Protein AF-A0A930SEP6-F1 (afdb_monomer)

Radius of gyration: 17.15 Å; Cα contacts (8 Å, |Δi|>4): 65; chains: 1; bounding box: 40×23×42 Å

Nearest PDB structures (foldseek):
  5y9p-assembly1_A  TM=9.416E-01  e=5.157E-05  Staphylococcus aureus
  2etj-assembly1_A  TM=9.149E-01  e=1.152E-04  Thermotoga maritima
  4hht-assembly1_A  TM=9.200E-01  e=2.420E-04  Thermotoga maritima MSB8
  7uwh-assembly1_C  TM=8.916E-01  e=3.730E-04  Escherichia coli
  3o3g-assembly1_A  TM=9.562E-01  e=1.067E-03  Thermotoga maritima

Sequence (91 aa):
MKLPDLTIPVESIIKGDSKSANIAAASIIAKVTRDRYMKSLDDEYPGYGFGIHKGYYTELHKEAVEQQGVTPLHRKSFEPIKSIVRWVKPE

Structure (mmCIF, N/CA/C/O backbone):
data_AF-A0A930SEP6-F1
#
_entry.id   AF-A0A930SEP6-F1
#
loop_
_atom_site.group_PDB
_atom_site.id
_atom_site.type_symbol
_atom_site.label_atom_id
_atom_site.label_alt_id
_atom_site.label_comp_id
_atom_site.label_asym_id
_atom_site.label_entity_id
_atom_site.label_seq_id
_atom_site.pdbx_PDB_ins_code
_a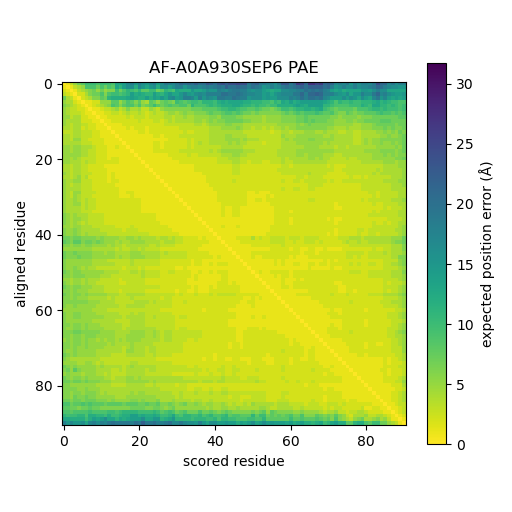tom_site.Cartn_x
_atom_site.Cartn_y
_atom_site.Cartn_z
_atom_site.occupancy
_atom_site.B_iso_or_equiv
_atom_site.auth_seq_id
_atom_site.auth_comp_id
_atom_site.auth_asym_id
_atom_site.auth_atom_id
_atom_site.pdbx_PDB_model_num
ATOM 1 N N . MET A 1 1 ? 18.339 3.711 -4.978 1.00 60.38 1 MET A N 1
ATOM 2 C CA . MET A 1 1 ? 18.188 2.584 -4.031 1.00 60.38 1 MET A CA 1
ATOM 3 C C . MET A 1 1 ? 18.852 1.378 -4.672 1.00 60.38 1 MET A C 1
ATOM 5 O O . MET A 1 1 ? 18.536 1.111 -5.824 1.00 60.38 1 MET A O 1
ATOM 9 N N . LYS A 1 2 ? 19.819 0.725 -4.017 1.00 66.44 2 LYS A N 1
ATOM 10 C CA . LYS A 1 2 ? 20.356 -0.545 -4.532 1.00 66.44 2 LYS A CA 1
ATOM 11 C C . LYS A 1 2 ? 19.346 -1.643 -4.207 1.00 66.44 2 LYS A C 1
ATOM 13 O O . LYS A 1 2 ? 18.838 -1.658 -3.091 1.00 66.44 2 LYS A O 1
ATOM 18 N N . LEU A 1 3 ? 19.041 -2.496 -5.179 1.00 77.50 3 LEU A N 1
ATOM 19 C CA . LEU A 1 3 ? 18.287 -3.725 -4.958 1.00 77.50 3 LEU A CA 1
ATOM 20 C C . LEU A 1 3 ? 19.320 -4.798 -4.602 1.00 77.50 3 LEU A C 1
ATOM 22 O O . LEU A 1 3 ? 20.033 -5.238 -5.508 1.00 77.50 3 LEU A O 1
ATOM 26 N N . PRO A 1 4 ? 19.506 -5.130 -3.309 1.00 73.69 4 PRO A N 1
ATOM 27 C CA . PRO A 1 4 ? 20.343 -6.267 -2.959 1.00 73.69 4 PRO A CA 1
ATOM 28 C C . PRO A 1 4 ? 19.746 -7.522 -3.616 1.00 73.69 4 PRO A C 1
ATOM 30 O O . PRO A 1 4 ? 18.544 -7.580 -3.864 1.00 73.69 4 PRO A O 1
ATOM 33 N N . ASP A 1 5 ? 20.597 -8.488 -3.947 1.00 85.31 5 ASP A N 1
ATOM 34 C CA . ASP A 1 5 ? 20.206 -9.832 -4.407 1.00 85.31 5 ASP A CA 1
ATOM 35 C C . ASP A 1 5 ? 19.816 -9.992 -5.888 1.00 85.31 5 ASP A C 1
ATOM 37 O O . ASP A 1 5 ? 19.452 -11.087 -6.315 1.00 85.31 5 ASP A O 1
ATOM 41 N N . LEU A 1 6 ? 19.966 -8.956 -6.720 1.00 86.31 6 LEU A N 1
ATOM 42 C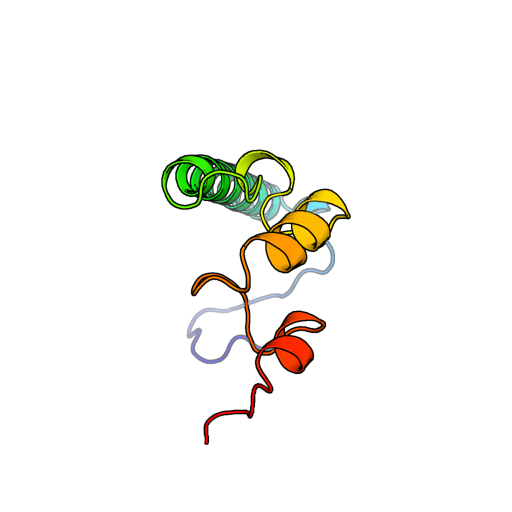 CA . LEU A 1 6 ? 19.868 -9.115 -8.176 1.0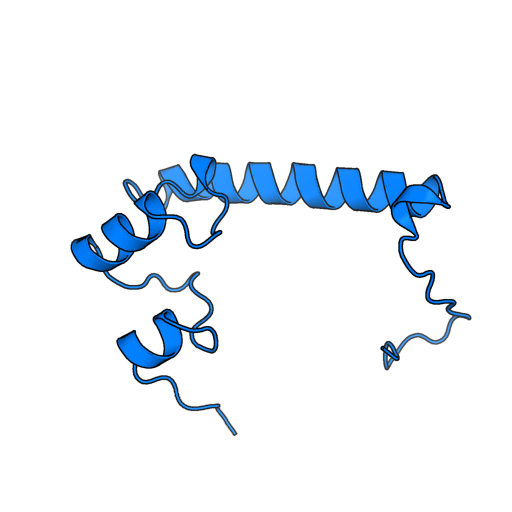0 86.31 6 LEU A CA 1
ATOM 43 C C . LEU A 1 6 ? 21.241 -9.425 -8.786 1.00 86.31 6 LEU A C 1
ATOM 45 O O . LEU A 1 6 ? 22.168 -8.623 -8.705 1.00 86.31 6 LEU A O 1
ATOM 49 N N . THR A 1 7 ? 21.357 -10.590 -9.426 1.00 89.69 7 THR A N 1
ATOM 50 C CA . THR A 1 7 ? 22.568 -11.034 -10.146 1.00 89.69 7 THR A CA 1
ATOM 51 C C . THR A 1 7 ? 22.642 -10.515 -11.584 1.00 89.69 7 THR A C 1
ATOM 53 O O . THR A 1 7 ? 23.673 -10.649 -12.240 1.00 89.69 7 THR A O 1
ATOM 56 N N . ILE A 1 8 ? 21.558 -9.916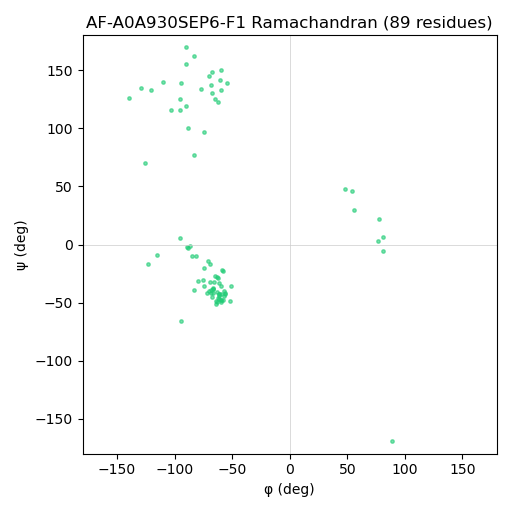 -12.079 1.00 91.06 8 ILE A N 1
ATOM 57 C CA . ILE A 1 8 ? 21.477 -9.306 -13.408 1.00 91.06 8 ILE A CA 1
ATOM 58 C C . ILE A 1 8 ? 21.891 -7.826 -13.365 1.00 91.06 8 ILE A C 1
ATOM 60 O O . ILE A 1 8 ? 21.748 -7.188 -12.320 1.00 91.06 8 ILE A O 1
ATOM 64 N N . PRO A 1 9 ? 22.361 -7.238 -14.483 1.00 90.56 9 PRO A N 1
ATOM 65 C CA . PRO A 1 9 ? 22.580 -5.797 -14.568 1.00 90.56 9 PRO A CA 1
ATOM 66 C C . PRO A 1 9 ? 21.280 -5.021 -14.320 1.00 90.56 9 PRO A C 1
ATOM 68 O O . PRO A 1 9 ? 20.240 -5.341 -14.895 1.00 90.56 9 PRO A O 1
ATOM 71 N N . VAL A 1 10 ? 21.342 -3.988 -13.477 1.00 91.50 10 VAL A N 1
ATOM 72 C CA . VAL A 1 10 ? 20.186 -3.155 -13.116 1.00 91.50 10 VAL A CA 1
ATOM 73 C C . VAL A 1 10 ? 20.534 -1.687 -13.289 1.00 91.50 10 VAL A C 1
ATOM 75 O O . VAL A 1 10 ? 21.563 -1.219 -12.802 1.00 91.50 10 VAL A O 1
ATOM 78 N N . GLU A 1 11 ? 19.621 -0.947 -13.907 1.00 90.56 11 GLU A N 1
ATOM 79 C CA . GLU A 1 11 ? 19.667 0.506 -13.992 1.00 90.56 11 GLU A CA 1
ATOM 80 C C . GLU A 1 11 ? 18.411 1.107 -13.351 1.00 90.56 11 GLU A C 1
ATOM 82 O O . GLU A 1 11 ? 17.286 0.680 -13.609 1.00 90.56 11 GLU A O 1
ATOM 87 N N . SER A 1 12 ? 18.598 2.115 -12.498 1.00 91.94 12 SER A N 1
ATOM 88 C CA . SER A 1 12 ? 17.495 2.844 -11.871 1.00 91.94 12 SER A CA 1
ATOM 89 C C . SER A 1 12 ? 17.183 4.107 -12.665 1.00 91.94 12 SER A C 1
ATOM 91 O O . SER A 1 12 ? 17.975 5.048 -12.664 1.00 91.94 12 SER A O 1
ATOM 93 N N . ILE A 1 13 ? 15.987 4.184 -13.248 1.00 94.38 13 ILE A N 1
ATOM 94 C CA . ILE A 1 13 ? 15.556 5.332 -14.055 1.00 94.38 13 ILE A CA 1
ATOM 95 C C . ILE A 1 13 ? 14.583 6.210 -13.256 1.00 94.38 13 ILE A C 1
ATOM 97 O O . ILE A 1 13 ? 13.466 5.802 -12.937 1.00 94.38 13 ILE A O 1
ATOM 101 N N . ILE A 1 14 ? 14.982 7.452 -12.958 1.00 95.25 14 ILE A N 1
ATOM 102 C CA . ILE A 1 14 ? 14.102 8.446 -12.317 1.00 95.25 14 ILE A CA 1
ATOM 103 C C . ILE A 1 14 ? 12.947 8.789 -13.268 1.00 95.25 14 ILE A C 1
ATOM 105 O O . ILE A 1 14 ? 13.198 9.224 -14.400 1.00 95.25 14 ILE A O 1
ATOM 109 N N . LYS A 1 15 ? 11.702 8.645 -12.782 1.00 95.94 15 LYS A N 1
ATOM 110 C CA . LYS A 1 15 ? 10.461 8.762 -13.578 1.00 95.94 15 LYS A CA 1
ATOM 111 C C . LYS A 1 15 ? 10.478 7.827 -14.796 1.00 95.94 15 LYS A C 1
ATOM 113 O O . LYS A 1 15 ? 10.247 8.245 -15.927 1.00 95.94 15 LYS A O 1
ATOM 118 N N . GLY A 1 16 ? 10.881 6.574 -14.576 1.00 97.00 16 GLY A N 1
ATOM 119 C CA . GLY A 1 16 ? 11.046 5.589 -15.646 1.00 97.00 16 GLY A CA 1
ATOM 120 C C . GLY A 1 16 ? 9.748 5.256 -16.383 1.00 97.00 16 GL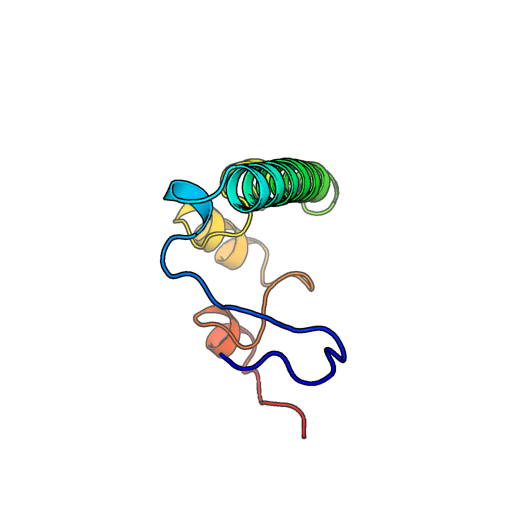Y A C 1
ATOM 121 O O . GLY A 1 16 ? 9.785 4.967 -17.573 1.00 97.00 16 GLY A O 1
ATOM 122 N N . ASP A 1 17 ? 8.605 5.368 -15.715 1.00 97.44 17 ASP A N 1
ATOM 123 C CA . ASP A 1 17 ? 7.271 5.191 -16.290 1.00 97.44 17 ASP A CA 1
ATOM 124 C C . ASP A 1 17 ? 6.956 6.198 -17.403 1.00 97.44 17 ASP A C 1
ATOM 126 O O . ASP A 1 17 ? 6.311 5.838 -18.381 1.00 97.44 17 ASP A O 1
ATOM 130 N N . SER A 1 18 ? 7.471 7.427 -17.329 1.00 97.88 18 SER A N 1
ATOM 131 C CA . SER A 1 18 ? 7.318 8.406 -18.413 1.00 97.88 18 SER A CA 1
ATOM 132 C C . SER A 1 18 ? 8.391 8.295 -19.503 1.00 97.88 18 SER A C 1
ATOM 134 O O . SER A 1 18 ? 8.393 9.101 -20.430 1.00 97.88 18 SER A O 1
ATOM 136 N N . LYS A 1 19 ? 9.355 7.376 -19.364 1.00 97.88 19 LYS A N 1
ATOM 137 C CA . LYS A 1 19 ? 10.542 7.267 -20.236 1.00 97.88 19 LYS A CA 1
ATOM 138 C C . LYS A 1 19 ? 10.704 5.899 -20.898 1.00 97.88 19 LYS A C 1
ATOM 140 O O . LYS A 1 19 ? 11.474 5.778 -21.843 1.00 97.88 19 LYS A O 1
ATOM 145 N N . SER A 1 20 ? 10.018 4.870 -20.409 1.00 98.19 20 SER A N 1
ATOM 146 C CA . SER A 1 20 ? 10.128 3.498 -20.899 1.00 98.19 20 SER A CA 1
ATOM 147 C C . SER A 1 20 ? 8.760 2.837 -20.948 1.00 98.19 20 SER A C 1
ATOM 149 O O . SER A 1 20 ? 8.068 2.744 -19.934 1.00 98.19 20 SER A O 1
ATOM 151 N N . ALA A 1 21 ? 8.402 2.309 -22.120 1.00 98.38 21 ALA A N 1
ATOM 152 C CA . ALA A 1 21 ? 7.150 1.584 -22.318 1.00 98.38 21 ALA A CA 1
ATOM 153 C C . ALA A 1 21 ? 7.043 0.347 -21.409 1.00 98.38 21 ALA A C 1
ATOM 155 O O . ALA A 1 21 ? 5.969 0.060 -20.890 1.00 98.38 21 ALA A O 1
ATOM 156 N N . ASN A 1 22 ? 8.159 -0.341 -21.144 1.00 98.06 22 ASN A N 1
ATOM 157 C CA . ASN A 1 22 ? 8.174 -1.508 -20.259 1.00 98.06 22 ASN A CA 1
ATOM 158 C C . ASN A 1 22 ? 7.903 -1.115 -18.801 1.00 98.06 22 ASN A C 1
ATOM 160 O O . ASN A 1 22 ? 7.137 -1.786 -18.111 1.00 98.06 22 ASN A O 1
ATOM 164 N N . ILE A 1 23 ? 8.489 -0.004 -18.336 1.00 98.06 23 ILE A N 1
ATOM 165 C CA . ILE A 1 23 ? 8.253 0.498 -16.975 1.00 98.06 23 ILE A CA 1
ATOM 166 C C . ILE A 1 23 ? 6.812 1.013 -16.844 1.00 98.06 23 ILE A C 1
ATOM 168 O O . ILE A 1 23 ? 6.163 0.744 -15.834 1.00 98.06 23 ILE A O 1
ATOM 172 N N . ALA A 1 24 ? 6.283 1.682 -17.875 1.00 98.50 24 ALA A N 1
ATOM 173 C CA . ALA A 1 24 ? 4.885 2.111 -17.926 1.00 98.50 24 ALA A CA 1
ATOM 174 C C . ALA A 1 24 ? 3.907 0.923 -17.890 1.00 98.50 24 ALA A C 1
ATOM 176 O O . ALA A 1 24 ? 2.954 0.915 -17.114 1.00 98.50 24 ALA A O 1
ATOM 177 N N . ALA A 1 25 ? 4.154 -0.119 -18.687 1.00 98.62 25 ALA A N 1
ATOM 178 C CA . ALA A 1 25 ? 3.327 -1.323 -18.683 1.00 98.62 25 ALA A CA 1
ATOM 179 C C . ALA A 1 25 ? 3.343 -2.008 -17.306 1.00 98.62 25 ALA A C 1
ATOM 181 O O . ALA A 1 25 ? 2.289 -2.363 -16.774 1.00 98.62 25 ALA A O 1
ATOM 182 N N . ALA A 1 26 ? 4.522 -2.126 -16.686 1.00 98.31 26 ALA A N 1
ATOM 183 C CA . ALA A 1 26 ? 4.658 -2.675 -15.341 1.00 98.31 26 ALA A CA 1
ATOM 184 C C . ALA A 1 26 ? 3.895 -1.845 -14.291 1.00 98.31 26 ALA A C 1
ATOM 186 O O . ALA A 1 26 ? 3.211 -2.417 -13.438 1.00 98.31 26 ALA A O 1
ATOM 187 N N . SER A 1 27 ? 3.956 -0.508 -14.361 1.00 98.38 27 SER A N 1
ATOM 188 C CA . SER A 1 27 ? 3.247 0.366 -13.417 1.00 98.38 27 SER A CA 1
ATOM 189 C C . SER A 1 27 ? 1.722 0.271 -13.564 1.00 98.38 27 SER A C 1
ATOM 191 O O . SER A 1 27 ? 1.017 0.230 -12.551 1.00 98.38 27 SER A O 1
ATOM 193 N N . ILE A 1 28 ? 1.209 0.132 -14.793 1.00 98.56 28 ILE A N 1
ATOM 194 C CA . ILE A 1 28 ? -0.218 -0.102 -15.068 1.00 98.56 28 ILE A CA 1
ATOM 195 C C . ILE A 1 28 ? -0.671 -1.436 -14.470 1.00 98.56 28 ILE A C 1
ATOM 197 O O . ILE A 1 28 ? -1.668 -1.471 -13.743 1.00 98.56 28 ILE A O 1
ATOM 201 N N . ILE A 1 29 ? 0.068 -2.524 -14.721 1.00 98.69 29 ILE A N 1
ATOM 202 C CA . ILE A 1 29 ? -0.251 -3.849 -14.166 1.00 98.69 29 ILE A CA 1
ATOM 203 C C . ILE A 1 29 ? -0.280 -3.786 -12.637 1.00 98.69 29 ILE A C 1
ATOM 205 O O . ILE A 1 29 ? -1.247 -4.245 -12.019 1.00 98.69 29 ILE A O 1
ATOM 209 N N . ALA A 1 30 ? 0.736 -3.174 -12.023 1.00 98.56 30 ALA A N 1
ATOM 210 C CA . ALA A 1 30 ? 0.816 -3.030 -10.574 1.00 98.56 30 ALA A CA 1
ATOM 211 C C . ALA A 1 30 ? -0.379 -2.245 -10.009 1.00 98.56 30 ALA A C 1
ATOM 213 O O . ALA A 1 30 ? -1.023 -2.694 -9.056 1.00 98.56 30 ALA A O 1
ATOM 214 N N . LYS A 1 31 ? -0.721 -1.102 -10.616 1.00 98.25 31 LYS A N 1
ATOM 215 C CA . LYS A 1 31 ? -1.826 -0.246 -10.165 1.00 98.25 31 LYS A CA 1
ATOM 216 C C . LYS A 1 31 ? -3.176 -0.943 -10.284 1.00 98.25 31 LYS A C 1
ATOM 218 O O . LYS A 1 31 ? -3.918 -0.993 -9.305 1.00 9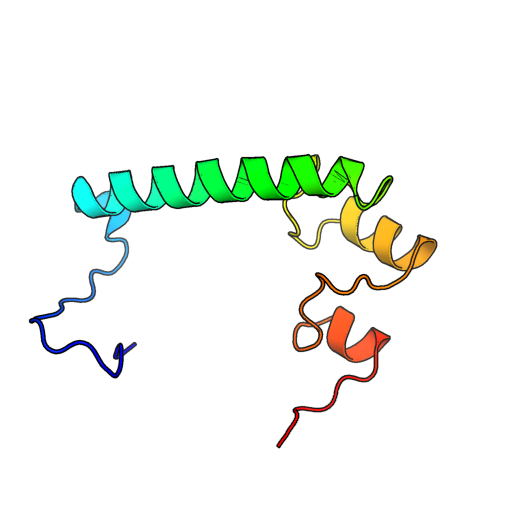8.25 31 LYS A O 1
ATOM 223 N N . VAL A 1 32 ? -3.485 -1.505 -11.450 1.00 98.62 32 VAL A N 1
ATOM 224 C CA . VAL A 1 32 ? -4.775 -2.166 -11.697 1.00 98.62 32 VAL A CA 1
ATOM 225 C C . VAL A 1 32 ? -4.948 -3.377 -10.779 1.00 98.62 32 VAL A C 1
ATOM 227 O O . VAL A 1 32 ? -6.021 -3.574 -10.210 1.00 98.62 32 VAL A O 1
ATOM 230 N N . THR A 1 33 ? -3.886 -4.161 -10.579 1.00 98.69 33 THR A N 1
ATOM 231 C CA . THR A 1 33 ? -3.908 -5.316 -9.669 1.00 98.69 33 THR A CA 1
ATOM 232 C C . THR A 1 33 ? -4.146 -4.875 -8.228 1.00 98.69 33 THR A C 1
ATOM 234 O O . THR A 1 33 ? -5.051 -5.390 -7.568 1.00 98.69 33 THR A O 1
ATOM 237 N N . ARG A 1 34 ? -3.404 -3.865 -7.753 1.00 98.50 34 ARG A N 1
ATOM 238 C CA . ARG A 1 34 ? -3.577 -3.319 -6.401 1.00 98.50 34 ARG A CA 1
ATOM 239 C C . ARG A 1 34 ? -4.983 -2.767 -6.193 1.00 98.50 34 ARG A C 1
ATOM 241 O O . ARG A 1 34 ? -5.578 -3.007 -5.151 1.00 98.50 34 ARG A O 1
ATOM 248 N N . ASP A 1 35 ? -5.538 -2.054 -7.165 1.00 98.44 35 ASP A N 1
ATOM 249 C CA . ASP A 1 35 ? -6.857 -1.439 -7.019 1.00 98.44 35 ASP A CA 1
ATOM 250 C C . ASP A 1 35 ? -7.998 -2.456 -6.970 1.00 98.44 35 ASP A C 1
ATOM 252 O O . ASP A 1 35 ? -8.985 -2.203 -6.271 1.00 98.44 35 ASP A O 1
ATOM 256 N N . ARG A 1 36 ? -7.857 -3.592 -7.672 1.00 98.56 36 ARG A N 1
ATOM 257 C CA . ARG A 1 36 ? -8.771 -4.740 -7.566 1.00 98.56 36 ARG A CA 1
ATOM 258 C C . ARG A 1 36 ? -8.665 -5.408 -6.200 1.00 98.56 36 ARG A C 1
ATOM 260 O O . ARG A 1 36 ? -9.695 -5.647 -5.586 1.00 98.56 36 ARG A O 1
ATOM 267 N N . TYR A 1 37 ? -7.446 -5.625 -5.707 1.00 98.25 37 TYR A N 1
ATOM 268 C CA . TYR A 1 37 ? -7.220 -6.177 -4.369 1.00 98.25 37 TYR A CA 1
ATOM 269 C C . TYR A 1 37 ? -7.828 -5.288 -3.277 1.00 98.25 37 TYR A C 1
ATOM 271 O O . TYR A 1 37 ? -8.590 -5.751 -2.442 1.00 98.25 37 TYR A O 1
ATOM 279 N N . MET A 1 38 ? -7.591 -3.975 -3.327 1.00 98.19 38 MET A N 1
ATOM 280 C CA . MET A 1 38 ? -8.210 -3.061 -2.360 1.00 98.19 38 MET A CA 1
ATOM 281 C C . MET A 1 38 ? -9.741 -3.042 -2.464 1.00 98.19 38 MET A C 1
ATOM 283 O O . MET A 1 38 ? -10.400 -2.765 -1.474 1.00 98.19 38 MET A O 1
ATOM 287 N N . LYS A 1 39 ? -10.309 -3.327 -3.646 1.00 97.94 39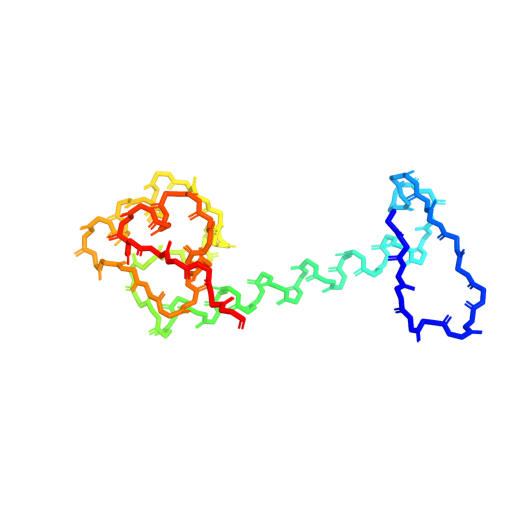 LYS A N 1
ATOM 288 C CA . LYS A 1 39 ? -11.760 -3.451 -3.814 1.00 97.94 39 LYS A CA 1
ATOM 289 C C . LYS A 1 39 ? -12.302 -4.728 -3.169 1.00 97.94 39 LYS A C 1
ATOM 291 O O . LYS A 1 39 ? -13.327 -4.643 -2.518 1.00 97.94 39 LYS A O 1
ATOM 296 N N . SER A 1 40 ? -11.631 -5.874 -3.303 1.00 98.12 40 SER A N 1
ATOM 297 C CA . SER A 1 40 ? -12.074 -7.101 -2.618 1.00 98.12 40 SER A CA 1
ATOM 298 C C . SER A 1 40 ? -11.979 -6.986 -1.095 1.00 98.12 40 SER A C 1
ATOM 300 O O . SER A 1 40 ? -12.738 -7.625 -0.381 1.00 98.12 40 SER A O 1
ATOM 302 N N . LEU A 1 41 ? -11.075 -6.144 -0.590 1.00 98.00 41 LEU A N 1
ATOM 303 C CA . LEU A 1 41 ? -10.970 -5.872 0.841 1.00 98.00 41 LEU A CA 1
ATOM 304 C C . LEU A 1 41 ? -12.152 -5.079 1.415 1.00 98.00 41 LEU A C 1
ATOM 306 O O . LEU A 1 41 ? -12.313 -5.098 2.630 1.00 98.00 41 LEU A O 1
ATOM 310 N N . ASP A 1 42 ? -12.976 -4.410 0.599 1.00 95.50 42 ASP A N 1
ATOM 311 C CA . ASP A 1 42 ? -14.222 -3.806 1.106 1.00 95.50 42 ASP A CA 1
ATOM 312 C C . ASP A 1 42 ? -15.214 -4.867 1.577 1.00 95.50 42 ASP A C 1
ATOM 314 O O . ASP A 1 42 ? -15.950 -4.626 2.530 1.00 95.50 42 ASP A O 1
ATOM 318 N N . ASP A 1 43 ? -15.215 -6.035 0.934 1.00 94.81 43 ASP A N 1
ATOM 319 C CA .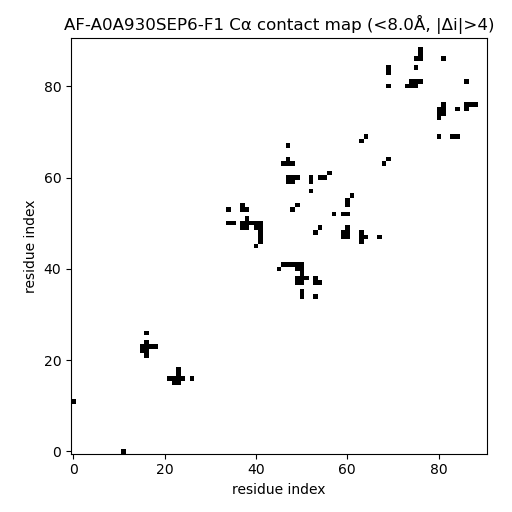 ASP A 1 43 ? -16.095 -7.138 1.313 1.00 94.81 43 ASP A CA 1
ATOM 320 C C . ASP A 1 43 ? -15.600 -7.808 2.609 1.00 94.81 43 ASP A C 1
ATOM 322 O O . ASP A 1 43 ? -16.400 -8.208 3.451 1.00 94.81 43 ASP A O 1
ATOM 326 N N . GLU A 1 44 ? -14.278 -7.901 2.793 1.00 97.25 44 GLU A N 1
ATOM 327 C CA . GLU A 1 44 ? -13.652 -8.494 3.986 1.00 97.25 44 GLU A CA 1
ATOM 328 C C . GLU A 1 44 ? -13.627 -7.537 5.192 1.00 97.25 44 GLU A C 1
ATOM 330 O O . GLU A 1 44 ? -13.751 -7.974 6.337 1.00 97.25 44 GLU A O 1
ATOM 335 N N . TYR A 1 45 ? -13.523 -6.228 4.943 1.00 97.56 45 TYR A N 1
ATOM 336 C CA . TYR A 1 45 ? -13.539 -5.171 5.959 1.00 97.56 45 TYR A CA 1
ATOM 337 C C . TYR A 1 45 ? -14.622 -4.118 5.655 1.00 97.56 45 TYR A C 1
ATOM 339 O O . TYR A 1 45 ? -14.297 -2.971 5.311 1.00 97.56 45 TYR A O 1
ATOM 347 N N . PRO A 1 46 ? -15.917 -4.473 5.793 1.00 96.88 46 PRO A N 1
ATOM 348 C CA . PRO A 1 46 ? -17.019 -3.569 5.488 1.00 96.88 46 PRO A CA 1
ATOM 349 C C . PRO A 1 46 ? -16.929 -2.238 6.240 1.00 96.88 46 PRO A C 1
ATOM 351 O O . PRO A 1 46 ? -16.593 -2.175 7.419 1.00 96.88 46 PRO A O 1
ATOM 354 N N . GLY A 1 47 ? -17.243 -1.144 5.547 1.00 96.75 47 GLY A N 1
ATOM 355 C CA . GLY A 1 47 ? -17.256 0.204 6.123 1.00 96.75 47 GLY A CA 1
ATOM 356 C C . GLY A 1 47 ? -15.889 0.889 6.224 1.00 96.75 47 GLY A C 1
ATOM 357 O O . GLY A 1 47 ? -15.858 2.071 6.550 1.00 96.75 47 GLY A O 1
ATOM 358 N N . TYR A 1 48 ? -14.775 0.212 5.907 1.00 97.88 48 TYR A N 1
ATOM 359 C CA . TYR A 1 48 ? -13.473 0.889 5.816 1.00 97.88 48 TYR A CA 1
ATOM 360 C C . TYR A 1 48 ? -13.326 1.731 4.546 1.00 97.88 48 TYR A C 1
ATOM 362 O O . TYR A 1 48 ? -12.652 2.752 4.580 1.00 97.88 48 TYR A O 1
ATOM 370 N N . GLY A 1 49 ? -13.968 1.340 3.438 1.00 97.50 49 GLY A N 1
ATOM 371 C CA . GLY A 1 49 ? -13.909 2.078 2.171 1.00 97.50 49 GLY A CA 1
ATOM 372 C C . GLY A 1 49 ? -12.608 1.871 1.382 1.00 97.50 49 GLY A C 1
ATOM 373 O O . GLY A 1 49 ? -12.261 2.690 0.520 1.00 97.50 49 GLY A O 1
ATOM 374 N N . PHE A 1 50 ? -11.888 0.775 1.632 1.00 98.06 50 PHE A N 1
ATOM 375 C CA . PHE A 1 50 ? -10.681 0.371 0.916 1.00 98.06 50 PHE A CA 1
ATOM 376 C C . PHE A 1 50 ? -10.838 0.351 -0.608 1.00 98.06 50 PHE A C 1
ATOM 378 O O . PHE A 1 50 ? -9.908 0.741 -1.320 1.00 98.06 50 PHE A O 1
ATOM 385 N N . GLY A 1 51 ? -11.996 -0.018 -1.142 1.00 97.38 51 GLY A N 1
ATOM 386 C CA . GLY A 1 51 ? -12.286 0.003 -2.571 1.00 97.38 51 GLY A CA 1
ATOM 387 C C . GLY A 1 51 ? -12.434 1.411 -3.140 1.00 97.38 51 GLY A C 1
ATOM 388 O O . GLY A 1 51 ? -12.307 1.570 -4.356 1.00 97.38 51 GLY A O 1
ATOM 389 N N . ILE A 1 52 ? -12.586 2.431 -2.297 1.00 97.62 52 ILE A N 1
ATOM 390 C CA . ILE A 1 52 ? -12.625 3.845 -2.678 1.00 97.62 52 ILE A CA 1
ATOM 391 C C . ILE A 1 52 ? -11.227 4.452 -2.544 1.00 97.62 52 ILE A C 1
ATOM 393 O O . ILE A 1 52 ? -10.596 4.797 -3.545 1.00 97.62 52 ILE A O 1
ATOM 397 N N . HIS A 1 53 ? -10.702 4.533 -1.319 1.00 97.81 53 HIS A N 1
ATOM 398 C CA . HIS A 1 53 ? -9.457 5.259 -1.036 1.00 97.81 53 HIS A CA 1
ATOM 399 C C . HIS A 1 53 ? -8.195 4.397 -1.179 1.00 97.81 53 HIS A C 1
ATOM 401 O O . HIS A 1 53 ? -7.086 4.899 -1.014 1.00 97.81 53 HIS A O 1
ATOM 407 N N . LYS A 1 54 ? -8.310 3.100 -1.489 1.00 98.06 54 LYS A N 1
ATOM 408 C CA . LYS A 1 54 ? -7.179 2.194 -1.782 1.00 98.06 54 LYS A CA 1
ATOM 409 C C . LYS A 1 54 ? -6.123 2.136 -0.671 1.00 98.06 54 LYS A C 1
ATOM 411 O O . LYS A 1 54 ? -4.934 1.950 -0.952 1.00 98.06 54 LYS A O 1
ATOM 416 N N . GLY A 1 55 ? -6.541 2.334 0.579 1.00 96.50 55 GLY A N 1
ATOM 417 C CA . GLY A 1 55 ? -5.668 2.361 1.756 1.00 96.50 55 GLY A CA 1
ATOM 418 C C . GLY A 1 55 ? -4.860 3.653 1.938 1.00 96.50 55 GLY A C 1
ATOM 419 O O . GLY A 1 55 ? -4.068 3.731 2.873 1.00 96.50 55 GLY A O 1
ATOM 420 N N . TYR A 1 56 ? -5.040 4.671 1.087 1.00 97.38 56 TYR A N 1
ATOM 421 C CA . TYR A 1 56 ? -4.511 6.012 1.362 1.00 97.38 56 TYR A CA 1
ATOM 422 C C . TYR A 1 56 ? -5.243 6.627 2.559 1.00 97.38 56 TYR A C 1
ATOM 424 O O . TYR A 1 56 ? -6.410 6.312 2.795 1.00 97.38 56 TYR A O 1
ATOM 432 N N . TYR A 1 57 ? -4.550 7.460 3.335 1.00 94.62 57 TYR A N 1
ATOM 433 C CA . TYR A 1 57 ? -5.082 8.079 4.551 1.00 94.62 57 TYR A CA 1
ATOM 434 C C . TYR A 1 57 ? -5.902 9.331 4.210 1.00 94.62 57 TYR A C 1
ATOM 436 O O . TYR A 1 57 ? -5.410 10.454 4.282 1.00 94.62 57 TYR A O 1
ATOM 444 N N . THR A 1 58 ? -7.125 9.110 3.730 1.00 97.62 58 THR A N 1
ATOM 445 C CA . THR A 1 58 ? -8.134 10.148 3.473 1.00 97.62 58 THR A CA 1
ATOM 446 C C . THR A 1 58 ? -8.997 10.373 4.717 1.00 97.62 58 THR A C 1
ATOM 448 O O . THR A 1 58 ? -8.955 9.556 5.634 1.00 97.62 58 THR A O 1
ATOM 451 N N . GLU A 1 59 ? -9.831 11.420 4.736 1.00 97.50 59 GLU A N 1
ATOM 452 C CA . GLU A 1 59 ? -10.790 11.620 5.839 1.00 97.50 59 GLU A CA 1
ATOM 453 C C . GLU A 1 59 ? -11.711 10.405 6.028 1.00 97.50 59 GLU A C 1
ATOM 455 O O . GLU A 1 59 ? -11.847 9.927 7.144 1.00 97.50 59 GLU A O 1
ATOM 460 N N . LEU A 1 60 ? -12.213 9.804 4.940 1.00 97.44 60 LEU A N 1
ATOM 461 C CA . LEU A 1 60 ? -13.010 8.570 5.013 1.00 97.44 60 LEU A CA 1
ATOM 462 C C . LEU A 1 60 ? -12.261 7.427 5.721 1.00 97.44 60 LEU A C 1
ATOM 464 O O . LEU A 1 60 ? -12.828 6.711 6.539 1.00 97.44 60 LEU A O 1
ATOM 468 N N . HIS A 1 61 ? -10.974 7.256 5.412 1.00 97.88 61 HIS A N 1
ATOM 469 C CA . HIS A 1 61 ? -10.171 6.204 6.028 1.00 97.88 61 HIS A CA 1
ATOM 470 C C . HIS A 1 61 ? -9.907 6.494 7.508 1.00 97.88 61 HIS A C 1
ATOM 472 O O . HIS A 1 61 ? -9.953 5.591 8.339 1.00 97.88 61 HIS A O 1
ATOM 478 N N . LYS A 1 62 ? -9.638 7.758 7.839 1.00 97.19 62 LYS A N 1
ATOM 479 C CA . LYS A 1 62 ? -9.464 8.209 9.217 1.00 97.19 62 LYS A CA 1
ATOM 480 C C . LYS A 1 62 ? -10.726 7.950 10.040 1.00 97.19 62 LYS A C 1
ATOM 482 O O . LYS A 1 62 ? -10.623 7.326 11.089 1.00 97.19 62 LYS A O 1
ATOM 487 N N . GLU A 1 63 ? -11.892 8.352 9.540 1.00 97.81 63 GLU A N 1
ATOM 488 C CA . GLU A 1 63 ? -13.183 8.114 10.193 1.00 97.81 63 GLU A CA 1
ATOM 489 C C . GLU A 1 63 ? -13.421 6.619 10.431 1.00 97.81 63 GLU A C 1
ATOM 491 O O . GLU A 1 63 ? -13.788 6.219 11.535 1.00 97.81 63 GLU A O 1
ATOM 496 N N . ALA A 1 64 ? -13.140 5.772 9.436 1.00 97.69 64 ALA A N 1
ATOM 497 C CA . ALA A 1 64 ? -13.257 4.327 9.593 1.00 97.69 64 ALA A CA 1
ATOM 498 C C . ALA A 1 64 ? -12.327 3.773 10.684 1.00 97.69 64 ALA A C 1
ATOM 500 O O . ALA A 1 64 ? -12.756 2.947 11.486 1.00 97.69 64 ALA A O 1
ATOM 501 N N . VAL A 1 65 ? -11.076 4.241 10.753 1.00 97.69 65 VAL A N 1
ATOM 502 C CA . VAL A 1 65 ? -10.125 3.828 11.799 1.00 97.69 65 VAL A CA 1
ATOM 503 C C . VAL A 1 65 ? -10.564 4.309 13.183 1.00 97.69 65 VAL A C 1
ATOM 505 O O . VAL A 1 65 ? -10.426 3.572 14.157 1.00 97.69 65 VAL A O 1
ATOM 508 N N . GLU A 1 66 ? -11.116 5.517 13.290 1.00 96.38 66 GLU A N 1
ATOM 509 C CA . GLU A 1 66 ? -11.646 6.055 14.549 1.00 96.38 66 GLU A CA 1
ATOM 510 C C . GLU A 1 66 ? -12.884 5.280 15.030 1.00 96.38 66 GLU A C 1
ATOM 512 O O . GLU A 1 66 ? -13.026 5.029 16.226 1.00 96.38 66 GLU A O 1
ATOM 517 N N . GLN A 1 67 ? -13.757 4.861 14.109 1.00 97.44 67 GLN A N 1
ATOM 518 C CA . GLN A 1 67 ? -15.003 4.157 14.428 1.00 97.44 67 GLN A CA 1
ATOM 519 C C . GLN A 1 67 ? -14.816 2.650 14.645 1.00 97.44 67 GLN A C 1
ATOM 521 O O . GLN A 1 67 ? -15.465 2.067 15.512 1.00 97.44 67 GLN A O 1
ATOM 526 N N . GLN A 1 68 ? -13.958 2.010 13.849 1.00 97.69 68 GLN A N 1
ATOM 527 C CA . GLN A 1 68 ? -13.835 0.548 13.778 1.00 97.69 68 GLN A CA 1
ATOM 528 C C . GLN A 1 68 ? -12.478 0.018 14.261 1.00 97.69 68 GLN A C 1
ATOM 530 O O . GLN A 1 68 ? -12.306 -1.193 14.414 1.00 97.69 68 GLN A O 1
ATOM 535 N N . GLY A 1 69 ? -11.512 0.902 14.514 1.00 97.19 69 GLY A N 1
ATOM 536 C CA . GLY A 1 69 ? -10.170 0.554 14.969 1.00 97.19 69 GLY A CA 1
ATOM 537 C C . GLY A 1 69 ? -9.166 0.284 13.843 1.00 97.19 69 GLY A C 1
ATOM 538 O O . GLY A 1 69 ? -9.371 0.580 12.672 1.00 97.19 69 GLY A O 1
ATOM 539 N N . VAL A 1 70 ? -8.006 -0.257 14.216 1.00 97.44 70 VAL A N 1
ATOM 540 C CA . VAL A 1 70 ? -6.922 -0.579 13.276 1.00 97.44 70 VAL A CA 1
ATOM 541 C C . VAL A 1 70 ? -7.014 -2.047 12.868 1.00 97.44 70 VAL A C 1
ATOM 543 O O . VAL A 1 70 ? -6.958 -2.936 13.715 1.00 97.44 70 VAL A O 1
ATOM 546 N N . THR A 1 71 ? -7.070 -2.318 11.565 1.00 96.81 71 THR A N 1
ATOM 547 C CA . THR A 1 71 ? -7.069 -3.692 11.029 1.00 96.81 71 THR A CA 1
ATOM 548 C C . THR A 1 71 ? -5.655 -4.285 10.912 1.00 96.81 71 THR A C 1
ATOM 550 O O . THR A 1 71 ? -4.674 -3.537 10.839 1.00 96.81 71 THR A O 1
ATOM 553 N N . PRO A 1 72 ? -5.513 -5.621 10.784 1.00 96.31 72 PRO A N 1
ATOM 554 C CA . PRO A 1 72 ? -4.228 -6.269 10.496 1.00 96.31 72 PRO A CA 1
ATOM 555 C C . PRO A 1 72 ? -3.548 -5.800 9.200 1.00 96.31 72 PRO A C 1
ATOM 557 O O . PRO A 1 72 ? -2.329 -5.912 9.080 1.00 96.31 72 PRO A O 1
ATOM 560 N N . LEU A 1 73 ? -4.313 -5.255 8.246 1.00 96.88 73 LEU A N 1
ATOM 561 C CA . LEU A 1 73 ? -3.793 -4.739 6.975 1.00 96.88 73 LEU A CA 1
ATOM 562 C C . LEU A 1 73 ? -3.058 -3.405 7.118 1.00 96.88 73 LEU A C 1
ATOM 564 O O . LEU A 1 73 ? -2.275 -3.023 6.242 1.00 96.88 73 LEU A O 1
ATOM 568 N N . HIS A 1 74 ? -3.315 -2.670 8.199 1.00 97.56 74 HIS A N 1
ATOM 569 C CA . HIS A 1 74 ? -2.675 -1.388 8.416 1.00 97.56 74 HIS A CA 1
ATOM 570 C C . HIS A 1 74 ? -1.185 -1.561 8.691 1.00 97.56 74 HIS A C 1
ATOM 572 O O . HIS A 1 74 ? -0.739 -2.393 9.485 1.00 97.56 74 HIS A O 1
ATOM 578 N N . ARG A 1 75 ? -0.388 -0.695 8.066 1.00 97.38 75 ARG A N 1
ATOM 579 C CA . ARG A 1 75 ? 1.054 -0.642 8.296 1.00 97.38 75 ARG A CA 1
ATOM 580 C C . ARG A 1 75 ? 1.319 -0.003 9.653 1.00 97.38 75 ARG A C 1
ATOM 582 O O . ARG A 1 75 ? 1.378 1.215 9.765 1.00 97.38 75 ARG A O 1
ATOM 589 N N . LYS A 1 76 ? 1.518 -0.835 10.675 1.00 96.38 76 LYS A N 1
ATOM 590 C CA . LYS A 1 76 ? 1.710 -0.396 12.068 1.00 96.38 76 LYS A CA 1
ATOM 591 C C . LYS A 1 76 ? 2.904 0.539 12.276 1.00 96.38 76 LYS A C 1
ATOM 593 O O . LYS A 1 76 ? 2.922 1.281 13.241 1.00 96.38 76 LYS A O 1
ATOM 598 N N . SER A 1 77 ? 3.891 0.531 11.383 1.00 96.69 77 SER A N 1
ATOM 599 C CA . SER A 1 77 ? 5.048 1.429 11.458 1.00 96.69 77 SER A CA 1
ATOM 600 C C . SER A 1 77 ? 4.798 2.839 10.907 1.00 96.69 77 SER A C 1
ATOM 602 O O . SER A 1 77 ? 5.652 3.707 11.080 1.00 96.69 77 SER A O 1
ATOM 604 N N . PHE A 1 78 ? 3.666 3.081 10.237 1.00 96.81 78 PHE A N 1
ATOM 605 C CA . PHE A 1 78 ? 3.340 4.363 9.608 1.00 96.81 78 PHE A CA 1
ATOM 606 C C . PHE A 1 78 ? 2.505 5.212 10.569 1.00 96.81 78 PHE A C 1
ATOM 608 O O . PHE A 1 78 ? 1.585 4.700 11.205 1.00 96.81 78 PHE A O 1
ATOM 615 N N . GLU A 1 79 ? 2.777 6.515 10.653 1.00 94.88 79 GLU A N 1
ATOM 616 C CA . GLU A 1 79 ? 1.848 7.432 11.323 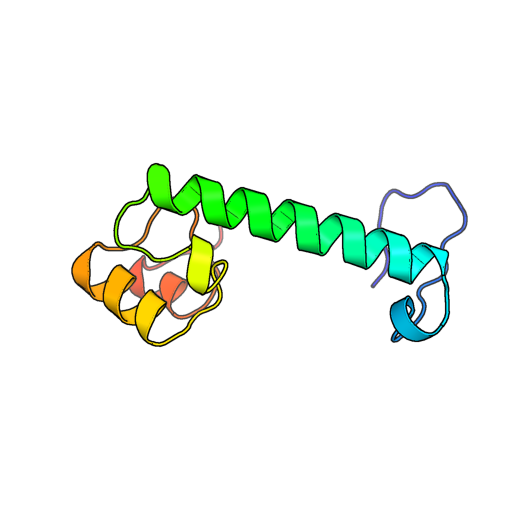1.00 94.88 79 GLU A CA 1
ATOM 617 C C . GLU A 1 79 ? 0.561 7.597 10.492 1.00 94.88 79 GLU A C 1
ATOM 619 O O . GLU A 1 79 ? 0.635 7.581 9.258 1.00 94.88 79 GLU A O 1
ATOM 624 N N . PRO A 1 80 ? -0.616 7.746 11.132 1.00 94.75 80 PRO A N 1
ATOM 625 C CA . PRO A 1 80 ? -0.838 7.804 12.586 1.00 94.75 80 PRO A CA 1
ATOM 626 C C . PRO A 1 80 ? -1.062 6.436 13.254 1.00 94.75 80 PRO A C 1
ATOM 628 O O . PRO A 1 80 ? -1.189 6.351 14.475 1.00 94.75 80 PRO A O 1
ATOM 631 N N . ILE A 1 81 ? -1.095 5.349 12.477 1.00 97.44 81 ILE A N 1
ATOM 632 C CA . ILE A 1 81 ? -1.350 3.993 12.988 1.00 97.44 81 ILE A CA 1
ATOM 633 C C . ILE A 1 81 ? -0.339 3.604 14.069 1.00 97.44 81 ILE A C 1
ATOM 635 O O . ILE A 1 81 ? -0.719 3.024 15.085 1.00 97.44 81 ILE A O 1
ATOM 639 N N . LYS A 1 82 ? 0.933 3.964 13.878 1.00 96.81 82 LYS A N 1
ATOM 640 C CA . LYS A 1 82 ? 2.014 3.745 14.841 1.00 96.81 82 LYS A CA 1
ATOM 641 C C . LYS A 1 82 ? 1.672 4.280 16.226 1.00 96.81 82 LYS A C 1
ATOM 643 O O . LYS A 1 82 ? 1.817 3.541 17.200 1.00 96.81 82 LYS A O 1
ATOM 648 N N . SER A 1 83 ? 1.196 5.519 16.305 1.00 95.94 83 SER A N 1
ATOM 649 C CA . SER A 1 83 ? 0.785 6.140 17.565 1.00 95.94 83 SER A CA 1
ATOM 650 C C . SER A 1 83 ? -0.448 5.459 18.165 1.00 95.94 83 SER A C 1
ATOM 652 O O . SER A 1 83 ? -0.463 5.177 19.363 1.00 95.94 83 SER A O 1
ATOM 654 N N . ILE A 1 84 ? -1.441 5.114 17.335 1.00 95.50 84 ILE A N 1
ATOM 655 C CA . ILE A 1 84 ? -2.688 4.462 17.775 1.00 95.50 84 ILE A CA 1
ATOM 656 C C . ILE A 1 84 ? -2.406 3.104 18.430 1.00 95.50 84 ILE A C 1
ATOM 658 O O . ILE A 1 84 ? -2.912 2.821 19.515 1.00 95.50 84 ILE A O 1
ATOM 662 N N . VAL A 1 85 ? -1.567 2.271 17.806 1.00 95.88 85 VAL A N 1
ATOM 663 C CA . VAL A 1 85 ? -1.275 0.912 18.303 1.00 95.88 85 VAL A CA 1
ATOM 664 C C . VAL A 1 85 ? -0.013 0.833 19.164 1.00 95.88 85 VAL A C 1
ATOM 666 O O . VAL A 1 85 ? 0.400 -0.267 19.531 1.00 95.88 85 VAL A O 1
ATOM 669 N N . ARG A 1 86 ? 0.617 1.979 19.466 1.00 95.12 86 ARG A N 1
ATOM 670 C CA . ARG A 1 86 ? 1.898 2.088 20.193 1.00 95.12 86 ARG A CA 1
ATOM 671 C C . ARG A 1 86 ? 2.959 1.137 19.632 1.00 95.12 86 ARG A C 1
ATOM 673 O O . ARG A 1 86 ? 3.598 0.385 20.366 1.00 95.12 86 ARG A O 1
ATOM 680 N N . TRP A 1 87 ? 3.107 1.134 18.308 1.00 95.56 87 TRP A N 1
ATOM 681 C CA . TRP A 1 87 ? 3.983 0.181 17.636 1.00 95.56 87 TRP A CA 1
ATOM 682 C C . TRP A 1 87 ? 5.456 0.437 17.963 1.00 95.56 87 TRP A C 1
ATOM 684 O O . TRP A 1 87 ? 5.969 1.548 17.797 1.00 95.56 87 TRP A O 1
ATOM 694 N N . VAL A 1 88 ? 6.142 -0.634 18.355 1.00 92.25 88 VAL A N 1
ATOM 695 C CA . VAL A 1 88 ? 7.591 -0.686 18.553 1.00 92.25 88 VAL A CA 1
ATOM 696 C C . VAL A 1 88 ? 8.186 -1.560 17.456 1.00 92.25 88 VAL A C 1
ATOM 698 O O . VAL A 1 88 ? 7.601 -2.576 17.077 1.00 92.25 88 VAL A O 1
ATOM 701 N N . LYS A 1 89 ? 9.337 -1.147 16.921 1.00 91.19 89 LYS A N 1
ATOM 702 C CA . LYS A 1 89 ? 10.046 -1.910 15.897 1.00 91.19 89 LYS A CA 1
ATOM 703 C C . LYS A 1 89 ? 10.458 -3.271 16.482 1.00 91.19 89 LYS A C 1
ATOM 705 O O . LYS A 1 89 ? 11.153 -3.261 17.494 1.00 91.19 89 LYS A O 1
ATOM 710 N N . PRO A 1 90 ? 10.046 -4.401 15.877 1.00 86.88 90 PRO A N 1
ATOM 711 C CA . PRO A 1 90 ? 10.576 -5.707 16.248 1.00 86.88 90 PRO A CA 1
ATOM 712 C C . PRO A 1 90 ? 12.087 -5.736 16.008 1.00 86.88 90 PRO A C 1
ATOM 714 O O . PRO A 1 90 ? 12.549 -5.133 15.031 1.00 86.88 90 PRO A O 1
ATOM 717 N N . GLU A 1 91 ? 12.822 -6.389 16.907 1.00 81.75 91 GLU A N 1
ATOM 718 C CA . GLU A 1 91 ? 14.259 -6.650 16.742 1.00 81.75 91 GLU A CA 1
ATOM 719 C C . GLU A 1 91 ? 14.547 -7.482 15.486 1.00 81.75 91 GLU A C 1
ATOM 721 O O . GLU A 1 91 ? 13.741 -8.391 15.172 1.00 81.75 91 GLU A O 1
#

Secondary structure (DSSP, 8-state):
---TT--S-----TTGGGT-HHHHHHHHHHHHHHHHHHHHHHHHSTTS-HHHHTT---HHHHHHHHHH---TTS-TTSTTHHHHTT-----

Mean predicted aligned error: 3.94 Å

pLDDT: mean 94.97, std 6.45, range [60.38, 98.69]

Solvent-accessible surface area (backbone atoms only — not comparable to full-atom values): 5695 Å² total; per-residue (Å²): 133,86,73,82,94,63,92,63,94,82,83,90,60,87,69,33,51,86,73,33,71,67,47,32,51,51,51,50,54,52,50,56,51,50,51,51,53,25,36,56,42,26,76,78,42,68,80,41,45,28,53,74,56,62,76,47,92,43,70,66,38,48,52,26,37,74,76,76,44,86,58,92,86,55,62,46,87,38,84,67,47,16,69,76,70,65,56,73,84,79,132

Foldseek 3Di:
DDDPPDPDDDDDDDPVLVVDPVVVVVVVVVVVVLLVVLLVVCVVVPQCCSNPCVPPDDPSNVVCCVVPNDDPPDDCVDPPNVVRVVDDDDD